Prote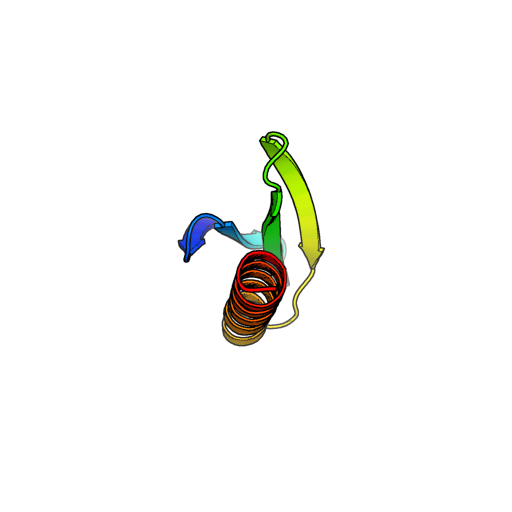in AF-A0A656QFH8-F1 (afdb_monomer_lite)

pLDDT: mean 93.91, std 5.98, range [58.97, 98.12]

Organism: NCBI:txid871203

Sequence (62 aa):
MFHTIGYKGHYIHLAYQDGVETIQTQIMYADGGFTLQRRNTYAGAQRAITRHVRAALAAANQ

Secondary structure (DSSP, 8-state):
-EEEEEETTEEEEEEEETTEEEEEEEEE-TTS-EEEEEESSHHHHHHHHHHHHHHHHHHHT-

Radius of gyration: 12.72 Å; chains: 1; bounding box: 38×15×32 Å

Foldseek 3Di:
DWDWDDDPNWIWIWDDDPNDTWIWTWDADPVRDTDIDTDDDPVRNNVVNVVVVVVVVVVVVD

Structure (mmCIF, N/CA/C/O backbone):
data_AF-A0A656QFH8-F1
#
_entry.id   AF-A0A656QFH8-F1
#
loop_
_atom_site.group_PDB
_atom_site.id
_atom_site.type_symbol
_atom_site.label_atom_id
_atom_site.label_alt_id
_atom_site.label_comp_id
_atom_site.label_asym_id
_atom_site.label_entity_id
_atom_site.label_seq_id
_atom_site.pdbx_PDB_ins_code
_atom_site.Cartn_x
_atom_site.Cartn_y
_atom_site.Cartn_z
_atom_site.occupancy
_atom_site.B_iso_or_equiv
_atom_site.auth_seq_id
_atom_site.auth_comp_id
_atom_site.auth_asym_id
_atom_site.auth_atom_id
_atom_site.pdbx_PDB_model_num
ATOM 1 N N . MET A 1 1 ? -14.556 6.855 8.542 1.00 81.00 1 MET A N 1
ATOM 2 C CA . MET A 1 1 ? -13.513 7.786 8.034 1.00 81.00 1 MET A CA 1
ATOM 3 C C . MET A 1 1 ? -12.698 7.068 6.971 1.00 81.00 1 MET A C 1
ATOM 5 O O . MET A 1 1 ? -12.427 5.889 7.155 1.00 81.00 1 MET A O 1
ATOM 9 N N . PHE A 1 2 ? -12.323 7.737 5.879 1.00 92.69 2 PHE A N 1
ATOM 10 C CA . PHE A 1 2 ? -11.484 7.159 4.824 1.00 92.69 2 PHE A CA 1
ATOM 11 C C . PHE A 1 2 ? -10.351 8.123 4.472 1.00 92.69 2 PHE A C 1
ATOM 13 O O . PHE A 1 2 ? -10.591 9.317 4.300 1.00 92.69 2 PHE A O 1
ATOM 20 N N . HIS A 1 3 ? -9.125 7.617 4.375 1.00 95.00 3 HIS A N 1
ATOM 21 C CA . HIS A 1 3 ? -7.950 8.400 4.019 1.00 95.00 3 HIS A CA 1
ATOM 22 C C . HIS A 1 3 ? -7.051 7.607 3.070 1.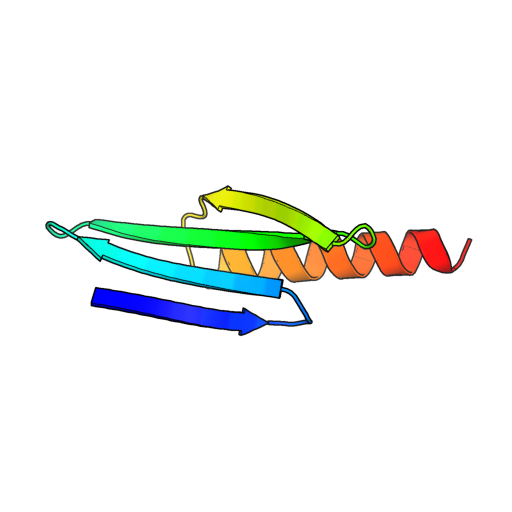00 95.00 3 HIS A C 1
ATOM 24 O O . HIS A 1 3 ? -6.866 6.405 3.240 1.00 95.00 3 HIS A O 1
ATOM 30 N N . THR A 1 4 ? -6.488 8.277 2.067 1.00 97.25 4 THR A N 1
ATOM 31 C CA . THR A 1 4 ? -5.535 7.674 1.129 1.00 97.25 4 THR A CA 1
ATOM 32 C C . THR A 1 4 ? -4.234 8.452 1.173 1.00 97.25 4 THR A C 1
ATOM 34 O O . THR A 1 4 ? -4.232 9.670 1.027 1.00 97.25 4 THR A O 1
ATOM 37 N N . ILE A 1 5 ? -3.131 7.738 1.369 1.00 97.31 5 ILE A N 1
ATOM 38 C CA . ILE A 1 5 ? -1.795 8.305 1.530 1.00 97.31 5 ILE A CA 1
ATOM 39 C C . ILE A 1 5 ? -0.925 7.825 0.373 1.00 97.31 5 ILE A C 1
ATOM 41 O O . ILE A 1 5 ? -0.781 6.621 0.165 1.00 97.31 5 ILE A O 1
ATOM 45 N N . GLY A 1 6 ? -0.319 8.758 -0.360 1.00 96.88 6 GLY A N 1
ATOM 46 C CA . GLY A 1 6 ? 0.701 8.441 -1.358 1.00 96.88 6 GLY A CA 1
ATOM 47 C C . GLY A 1 6 ? 2.032 8.066 -0.700 1.00 96.88 6 GLY A C 1
ATOM 48 O O . GLY A 1 6 ? 2.496 8.743 0.216 1.00 96.88 6 GLY A O 1
ATOM 49 N N . TYR A 1 7 ? 2.671 6.994 -1.166 1.00 97.19 7 TYR A N 1
ATOM 50 C CA . TYR A 1 7 ? 3.968 6.540 -0.670 1.00 97.19 7 TYR A CA 1
ATOM 51 C C . TYR A 1 7 ? 4.774 5.854 -1.782 1.00 97.19 7 TYR A C 1
ATOM 53 O O . TYR A 1 7 ? 4.428 4.763 -2.222 1.00 97.19 7 TYR A O 1
ATOM 61 N N . LYS A 1 8 ? 5.875 6.482 -2.223 1.00 95.38 8 LYS A N 1
ATOM 62 C CA . LYS A 1 8 ? 6.806 5.952 -3.248 1.00 95.38 8 LYS A CA 1
ATOM 63 C C . LYS A 1 8 ? 6.139 5.555 -4.579 1.00 95.38 8 LYS A C 1
ATOM 65 O O . LYS A 1 8 ? 6.459 4.511 -5.128 1.00 95.38 8 LYS A O 1
ATOM 70 N N . GLY A 1 9 ? 5.201 6.364 -5.076 1.00 94.56 9 GLY A N 1
ATOM 71 C CA . GLY A 1 9 ? 4.457 6.057 -6.311 1.00 94.56 9 GLY A CA 1
ATOM 72 C C . GLY A 1 9 ? 3.344 5.013 -6.140 1.00 94.56 9 GLY A C 1
ATOM 73 O O . GLY A 1 9 ? 2.772 4.546 -7.118 1.00 94.56 9 GLY A O 1
ATOM 74 N N . HIS A 1 10 ? 3.030 4.651 -4.897 1.00 97.06 10 HIS A N 1
ATOM 75 C CA . HIS A 1 10 ? 1.973 3.716 -4.518 1.00 97.06 10 HIS A CA 1
ATOM 76 C C . HIS A 1 10 ? 1.030 4.365 -3.502 1.00 97.06 10 HIS A C 1
ATOM 78 O O . HIS A 1 10 ? 1.282 5.490 -3.061 1.00 97.06 10 HIS A O 1
ATOM 84 N N . TYR A 1 11 ? -0.026 3.660 -3.089 1.00 98.00 11 TYR A N 1
ATOM 85 C CA . TYR A 1 11 ? -1.004 4.207 -2.146 1.00 98.00 11 TYR A CA 1
ATOM 86 C C . TYR A 1 11 ? -1.259 3.289 -0.952 1.00 98.00 11 TYR A C 1
ATOM 88 O O . TYR A 1 11 ? -1.160 2.063 -1.029 1.00 98.00 11 TYR A O 1
ATOM 96 N N . ILE A 1 12 ? -1.584 3.902 0.181 1.00 98.12 12 ILE A N 1
ATOM 97 C CA . ILE A 1 12 ? -2.057 3.233 1.389 1.00 98.12 12 ILE A CA 1
ATOM 98 C C . ILE A 1 12 ? -3.441 3.791 1.701 1.00 98.12 12 ILE A C 1
ATOM 100 O O . ILE A 1 12 ? -3.585 4.992 1.919 1.00 98.12 12 ILE A O 1
ATOM 104 N N . HIS A 1 13 ? -4.445 2.923 1.745 1.00 97.69 13 HIS A N 1
ATOM 105 C CA . HIS A 1 13 ? -5.806 3.277 2.126 1.00 97.69 13 HIS A CA 1
ATOM 106 C C . HIS A 1 13 ? -6.042 2.895 3.579 1.00 97.69 13 HIS A C 1
ATOM 108 O O . HIS A 1 13 ? -5.750 1.771 3.993 1.00 97.69 13 HIS A O 1
ATOM 114 N N . LEU A 1 14 ? -6.578 3.841 4.334 1.00 96.38 14 LEU A N 1
ATOM 115 C CA . LEU A 1 14 ? -7.003 3.693 5.713 1.00 96.38 14 LEU A CA 1
ATOM 116 C C . LEU A 1 14 ? -8.510 3.915 5.745 1.00 96.38 14 LEU A C 1
ATOM 118 O O . LEU A 1 14 ? -8.990 4.996 5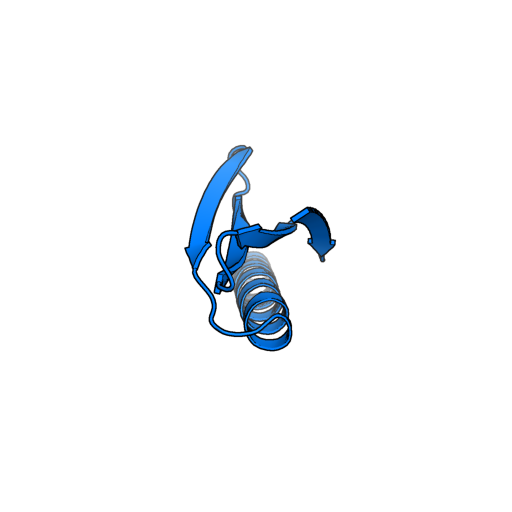.409 1.00 96.38 14 LEU A O 1
ATOM 122 N N . ALA A 1 15 ? -9.256 2.891 6.131 1.00 95.62 15 ALA A N 1
ATOM 123 C CA . ALA A 1 15 ? -10.694 2.964 6.314 1.00 95.62 15 ALA A CA 1
ATOM 124 C C . ALA A 1 15 ? -11.026 2.595 7.756 1.00 95.62 15 ALA A C 1
ATOM 126 O O . ALA A 1 15 ? -10.570 1.571 8.252 1.00 95.62 15 ALA A O 1
ATOM 127 N N . TYR A 1 16 ? -11.832 3.414 8.417 1.00 94.06 16 TYR A N 1
ATOM 128 C CA . TYR A 1 16 ? -12.384 3.113 9.731 1.00 94.06 16 TYR A CA 1
ATOM 129 C C . TYR A 1 16 ? -13.903 3.065 9.629 1.00 94.06 16 TYR A C 1
ATOM 131 O O . TYR A 1 16 ? -14.530 4.092 9.324 1.00 94.06 16 TYR A O 1
ATOM 139 N N . GLN A 1 17 ? -14.465 1.879 9.853 1.00 92.94 17 GLN A N 1
ATOM 140 C CA . GLN A 1 17 ? -15.892 1.588 9.763 1.00 92.94 17 GLN A CA 1
ATOM 141 C C . GLN A 1 17 ? -16.287 0.636 10.898 1.00 92.94 17 GLN A C 1
ATOM 143 O O . GLN A 1 17 ? -15.587 -0.340 11.142 1.00 92.94 17 GLN A O 1
ATOM 148 N N . ASP A 1 18 ? -17.389 0.932 11.592 1.00 92.75 18 ASP A N 1
ATOM 149 C CA . ASP A 1 18 ? -17.979 0.077 12.637 1.00 92.75 18 ASP A CA 1
ATOM 150 C C . ASP A 1 18 ? -16.979 -0.380 13.718 1.00 92.75 18 ASP A C 1
ATOM 152 O O . ASP A 1 18 ? -16.977 -1.524 14.164 1.00 92.75 18 ASP A O 1
ATOM 156 N N . GLY A 1 19 ? -16.079 0.522 14.124 1.00 90.88 19 GLY A N 1
ATOM 157 C CA . GLY A 1 19 ? -15.046 0.232 15.123 1.00 90.88 19 GLY A CA 1
ATOM 158 C C . GLY A 1 19 ? -13.811 -0.498 14.578 1.00 90.88 19 GLY A C 1
ATOM 159 O O . GLY A 1 19 ? -12.837 -0.688 15.307 1.00 90.88 19 GLY A O 1
ATOM 160 N N . VAL A 1 20 ? -13.823 -0.887 13.301 1.00 91.50 20 VAL A N 1
ATOM 161 C CA . VAL A 1 20 ? -12.774 -1.676 12.654 1.00 91.50 20 VAL A CA 1
ATOM 162 C C . VAL A 1 20 ? -11.926 -0.796 11.741 1.00 91.50 20 VAL A C 1
ATOM 164 O O . VAL A 1 20 ? -12.418 -0.186 10.788 1.00 91.50 20 VAL A O 1
ATOM 167 N N . GLU A 1 21 ? -10.615 -0.789 11.990 1.00 93.31 21 GLU A N 1
ATOM 168 C CA . GLU A 1 21 ? -9.636 -0.224 11.065 1.00 93.31 21 GLU A CA 1
ATOM 169 C C . GLU A 1 21 ? -9.261 -1.249 9.984 1.00 93.31 21 GLU A C 1
ATOM 171 O O . GLU A 1 21 ? -8.924 -2.407 10.247 1.00 93.31 21 GLU A O 1
ATOM 176 N N . THR A 1 22 ? -9.310 -0.813 8.733 1.00 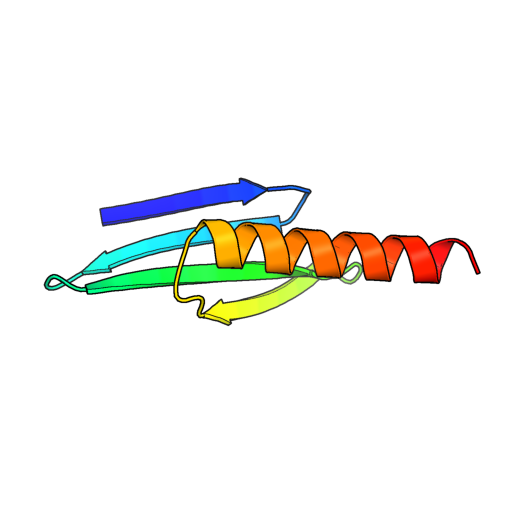95.94 22 THR A N 1
ATOM 177 C CA . THR A 1 22 ? -8.848 -1.551 7.566 1.00 95.94 22 THR A CA 1
ATOM 178 C C . THR A 1 22 ? -7.737 -0.766 6.898 1.00 95.94 22 THR A C 1
ATOM 180 O O . THR A 1 22 ? -7.918 0.383 6.500 1.00 95.94 22 THR A O 1
ATOM 183 N N . ILE A 1 23 ? -6.592 -1.423 6.736 1.00 97.25 23 ILE A N 1
ATOM 184 C CA . ILE A 1 23 ? -5.434 -0.872 6.042 1.00 97.25 23 ILE A CA 1
ATOM 185 C C . ILE A 1 23 ? -5.220 -1.688 4.775 1.00 97.25 23 ILE A C 1
ATOM 187 O O . ILE A 1 23 ? -5.109 -2.915 4.825 1.00 97.25 23 ILE A O 1
ATOM 191 N N . GLN A 1 24 ? -5.151 -1.021 3.631 1.00 98.00 24 GLN A N 1
ATOM 192 C CA . GLN A 1 24 ? -4.865 -1.650 2.347 1.00 98.00 24 GLN A CA 1
ATOM 193 C C . GLN A 1 24 ? -3.710 -0.941 1.660 1.00 98.00 24 GLN A C 1
ATOM 195 O O . GLN A 1 24 ? -3.549 0.270 1.750 1.00 98.00 24 GLN A O 1
ATOM 200 N N . THR A 1 25 ? -2.882 -1.713 0.977 1.00 98.00 25 THR A N 1
ATOM 201 C CA . THR A 1 25 ? -1.801 -1.209 0.138 1.00 98.00 25 THR A CA 1
ATOM 202 C C . THR A 1 25 ? -2.194 -1.398 -1.315 1.00 98.00 25 THR A C 1
ATOM 204 O O . THR A 1 25 ? -2.460 -2.530 -1.709 1.00 98.00 25 THR A O 1
ATOM 207 N N . GLN A 1 26 ? -2.202 -0.319 -2.089 1.00 97.94 26 GLN A N 1
ATOM 208 C CA . GLN A 1 26 ? -2.330 -0.342 -3.539 1.00 97.94 26 GLN A CA 1
ATOM 209 C C . GLN A 1 26 ? -0.932 -0.281 -4.151 1.00 97.94 26 GLN A C 1
ATOM 211 O O . GLN A 1 26 ? -0.283 0.766 -4.127 1.00 97.94 26 GLN A O 1
ATOM 216 N N . ILE A 1 27 ? -0.459 -1.411 -4.671 1.00 96.94 27 ILE A N 1
ATOM 217 C CA . ILE A 1 27 ? 0.806 -1.484 -5.403 1.00 96.94 27 ILE A CA 1
ATOM 218 C C . ILE A 1 27 ? 0.511 -1.267 -6.881 1.00 96.94 27 ILE A C 1
ATOM 220 O O . ILE A 1 27 ? -0.275 -2.003 -7.461 1.00 96.94 27 ILE A O 1
ATOM 224 N N . MET A 1 28 ? 1.160 -0.259 -7.450 1.00 95.25 28 MET A N 1
ATOM 225 C CA . MET A 1 28 ? 1.074 0.132 -8.856 1.00 95.25 28 MET A CA 1
ATOM 226 C C . MET A 1 28 ? 2.105 -0.655 -9.656 1.00 95.25 28 MET A C 1
ATOM 228 O O . MET A 1 28 ? 3.242 -0.808 -9.209 1.00 95.25 28 MET A O 1
ATOM 232 N N . TYR A 1 29 ? 1.719 -1.116 -10.834 1.00 92.31 29 TYR A N 1
ATOM 233 C CA . TYR A 1 29 ? 2.583 -1.805 -11.779 1.00 92.31 29 TYR A CA 1
ATOM 234 C C . TYR A 1 29 ? 2.932 -0.896 -12.958 1.00 92.31 29 TYR A C 1
ATOM 236 O O . TYR A 1 29 ? 2.274 0.114 -13.208 1.00 92.31 29 TYR A O 1
ATOM 244 N N . ALA A 1 30 ? 4.001 -1.245 -13.676 1.00 87.69 30 ALA A N 1
ATOM 245 C CA . ALA A 1 30 ? 4.503 -0.447 -14.795 1.00 87.69 30 ALA A CA 1
ATOM 246 C C . ALA A 1 30 ? 3.534 -0.402 -15.991 1.00 87.69 30 ALA A C 1
ATOM 248 O O . ALA A 1 30 ? 3.570 0.546 -16.768 1.00 87.69 30 ALA A O 1
ATOM 249 N N . ASP A 1 31 ? 2.653 -1.395 -16.113 1.00 91.50 31 ASP A N 1
ATOM 250 C CA . ASP A 1 31 ? 1.589 -1.465 -17.121 1.00 91.50 31 ASP A CA 1
ATOM 251 C C . ASP A 1 31 ? 0.369 -0.582 -16.784 1.00 91.50 31 ASP A C 1
ATOM 253 O O . ASP A 1 31 ? -0.615 -0.574 -17.519 1.00 91.50 31 ASP A O 1
ATOM 257 N N . GLY A 1 32 ? 0.418 0.162 -15.674 1.00 88.50 32 GLY A N 1
ATOM 258 C CA . GLY A 1 32 ? -0.695 0.969 -15.174 1.00 88.50 32 GLY A CA 1
ATOM 259 C C . GLY A 1 32 ? -1.716 0.177 -14.351 1.00 88.50 32 GLY A C 1
ATOM 260 O O . GLY A 1 32 ? -2.641 0.773 -13.797 1.00 88.50 32 GLY A O 1
ATOM 261 N N . GLY A 1 33 ? -1.542 -1.142 -14.219 1.00 95.00 33 GLY A N 1
ATOM 262 C CA . GLY A 1 33 ? -2.332 -1.989 -13.336 1.00 95.00 33 GLY A CA 1
ATOM 263 C C . GLY A 1 33 ? -1.995 -1.781 -11.858 1.00 95.00 33 GLY A C 1
ATOM 264 O O . GLY A 1 33 ? -1.022 -1.115 -11.493 1.00 95.00 33 GLY A O 1
ATOM 265 N N . PHE A 1 34 ? -2.802 -2.371 -10.973 1.00 96.31 34 PHE A N 1
ATOM 266 C CA . PHE A 1 34 ? -2.507 -2.378 -9.543 1.00 96.31 34 PHE A CA 1
ATOM 267 C C . PHE A 1 34 ? -3.064 -3.605 -8.821 1.00 96.31 34 PHE A C 1
ATOM 269 O O . PHE A 1 34 ? -4.012 -4.244 -9.273 1.00 96.31 34 PHE A O 1
ATOM 276 N N . THR A 1 35 ? -2.513 -3.893 -7.640 1.00 96.50 35 THR A N 1
ATOM 277 C CA . THR A 1 35 ? -3.121 -4.823 -6.678 1.00 96.50 35 THR A CA 1
ATOM 278 C C . THR A 1 35 ? -3.390 -4.160 -5.342 1.00 96.50 35 THR A C 1
ATOM 280 O O . THR A 1 35 ? -2.581 -3.382 -4.839 1.00 96.50 35 THR A O 1
ATOM 283 N N . LEU A 1 36 ? -4.530 -4.516 -4.745 1.00 97.06 36 LEU A N 1
ATOM 284 C CA . LEU A 1 36 ? -4.892 -4.145 -3.382 1.00 97.06 36 LEU A CA 1
ATOM 285 C C . LEU A 1 36 ? -4.618 -5.309 -2.435 1.00 97.06 36 LEU A C 1
ATOM 287 O O . LEU A 1 36 ? -5.117 -6.415 -2.622 1.00 97.06 36 LEU A O 1
ATOM 291 N N . GLN A 1 37 ? -3.839 -5.052 -1.390 1.00 96.12 37 GLN A N 1
ATOM 292 C CA . GLN A 1 37 ? -3.481 -6.059 -0.393 1.00 96.12 37 GLN A CA 1
ATOM 293 C C . GLN A 1 37 ? -3.770 -5.542 1.013 1.00 96.12 37 GLN A C 1
ATOM 295 O O . GLN A 1 37 ? -3.261 -4.492 1.409 1.00 96.12 37 GLN A O 1
ATOM 300 N N . ARG A 1 38 ? -4.563 -6.292 1.787 1.00 96.69 38 ARG A N 1
ATOM 301 C CA . ARG A 1 38 ? -4.855 -5.958 3.188 1.00 96.69 38 ARG A CA 1
ATOM 302 C C . ARG A 1 38 ? -3.593 -6.075 4.043 1.00 96.69 38 ARG A C 1
ATOM 304 O O . ARG A 1 38 ? -2.775 -6.978 3.861 1.00 96.69 38 ARG A O 1
ATOM 311 N N . ARG A 1 39 ? -3.445 -5.151 4.988 1.00 96.00 39 ARG A N 1
ATOM 312 C CA . ARG A 1 39 ? -2.364 -5.094 5.971 1.00 96.00 39 ARG A CA 1
ATOM 313 C C . ARG A 1 39 ? -2.943 -4.874 7.360 1.00 96.00 39 ARG A C 1
ATOM 315 O O . ARG A 1 39 ? -4.024 -4.321 7.515 1.00 96.00 39 ARG A O 1
ATOM 322 N N . ASN A 1 40 ? -2.186 -5.302 8.362 1.00 94.38 40 ASN A N 1
ATOM 323 C CA . ASN A 1 40 ? -2.602 -5.187 9.760 1.00 94.38 40 ASN A CA 1
ATOM 324 C C . ASN A 1 40 ? -2.163 -3.861 10.388 1.00 94.38 40 ASN A C 1
ATOM 326 O O . ASN A 1 40 ? -2.713 -3.456 11.398 1.00 94.38 40 ASN A O 1
ATOM 330 N N . THR A 1 41 ? -1.137 -3.209 9.828 1.00 96.00 41 THR A N 1
ATOM 331 C CA . THR A 1 41 ? -0.580 -1.960 10.365 1.00 96.00 41 THR A CA 1
ATOM 332 C C . THR A 1 41 ? -0.107 -1.041 9.243 1.00 96.00 41 THR A C 1
ATOM 334 O O . THR A 1 41 ? 0.320 -1.506 8.180 1.00 96.00 41 THR A O 1
ATOM 337 N N . TYR A 1 42 ? -0.105 0.267 9.508 1.00 95.50 42 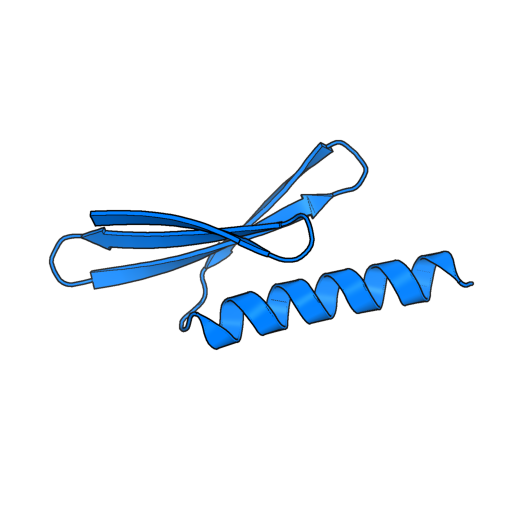TYR A N 1
ATOM 338 C CA . TYR A 1 42 ? 0.409 1.277 8.582 1.00 95.50 42 TYR A CA 1
ATOM 339 C C . TYR A 1 42 ? 1.900 1.064 8.273 1.00 95.50 42 TYR A C 1
ATOM 341 O O . TYR A 1 42 ? 2.313 1.041 7.113 1.00 95.50 42 TYR A O 1
ATOM 349 N N . ALA A 1 43 ? 2.705 0.772 9.299 1.00 97.19 43 ALA A N 1
ATOM 350 C CA . ALA A 1 43 ? 4.113 0.418 9.121 1.00 97.19 43 ALA A CA 1
ATOM 351 C C . ALA A 1 43 ? 4.289 -0.851 8.260 1.00 97.19 43 ALA A C 1
ATOM 353 O O . ALA A 1 43 ? 5.222 -0.949 7.461 1.00 97.19 43 ALA A O 1
ATOM 354 N N . GLY A 1 44 ? 3.380 -1.826 8.385 1.00 97.31 44 GLY A N 1
ATOM 355 C CA . GLY A 1 44 ? 3.337 -3.007 7.525 1.00 97.31 44 GLY A CA 1
ATOM 356 C C . GLY A 1 44 ? 3.083 -2.660 6.056 1.00 97.31 44 GLY A C 1
ATOM 357 O O . GLY A 1 44 ? 3.764 -3.198 5.183 1.00 97.31 44 GLY A O 1
ATOM 358 N N . ALA A 1 45 ? 2.171 -1.723 5.789 1.00 97.56 45 ALA A N 1
ATOM 359 C CA . ALA A 1 45 ? 1.903 -1.217 4.444 1.00 97.56 45 ALA A CA 1
ATOM 360 C C . ALA A 1 45 ? 3.127 -0.507 3.836 1.00 97.56 45 ALA A C 1
ATOM 362 O O . ALA A 1 45 ? 3.553 -0.848 2.731 1.00 97.56 45 ALA A O 1
ATOM 363 N N . GLN A 1 46 ? 3.779 0.388 4.585 1.00 97.88 46 GLN A N 1
ATOM 364 C CA . GLN A 1 46 ? 5.002 1.063 4.127 1.00 97.88 46 GLN A CA 1
ATOM 365 C C . GLN A 1 46 ? 6.146 0.081 3.829 1.00 97.88 46 GLN A C 1
ATOM 367 O O . GLN A 1 46 ? 6.870 0.234 2.837 1.00 97.88 46 GLN A O 1
ATOM 372 N N . ARG A 1 47 ? 6.314 -0.956 4.664 1.00 97.81 47 ARG A N 1
ATOM 373 C CA . ARG A 1 47 ? 7.312 -2.014 4.438 1.00 97.81 47 ARG A CA 1
ATOM 374 C C . ARG A 1 47 ? 7.001 -2.844 3.196 1.00 97.81 47 ARG A C 1
ATOM 376 O O . ARG A 1 47 ? 7.932 -3.177 2.465 1.00 97.81 47 ARG A O 1
ATOM 383 N N . ALA A 1 48 ? 5.732 -3.167 2.950 1.00 96.75 48 ALA A N 1
ATOM 384 C CA . ALA A 1 48 ? 5.318 -3.904 1.757 1.00 96.75 48 ALA A CA 1
ATOM 385 C C . ALA A 1 48 ? 5.655 -3.125 0.479 1.00 96.75 48 ALA A C 1
ATOM 387 O O . ALA A 1 48 ? 6.327 -3.664 -0.399 1.00 96.75 48 ALA A O 1
ATOM 388 N N . ILE A 1 49 ? 5.301 -1.837 0.434 1.00 97.38 49 ILE A N 1
ATOM 389 C CA . ILE A 1 49 ? 5.658 -0.953 -0.681 1.00 97.38 49 ILE A CA 1
ATOM 390 C C . ILE A 1 49 ? 7.176 -0.873 -0.846 1.00 97.38 49 ILE A C 1
ATOM 392 O O . ILE A 1 49 ? 7.706 -1.069 -1.934 1.00 97.38 49 ILE A O 1
ATOM 396 N N . THR A 1 50 ? 7.905 -0.628 0.244 1.00 97.56 50 THR A N 1
ATOM 397 C CA . THR A 1 50 ? 9.368 -0.511 0.185 1.00 97.56 50 THR A CA 1
ATOM 398 C C . THR A 1 50 ? 10.021 -1.780 -0.355 1.00 97.56 50 THR A C 1
ATOM 400 O O . THR A 1 50 ? 10.979 -1.690 -1.119 1.00 97.56 50 THR A O 1
ATOM 403 N N . ARG A 1 51 ? 9.510 -2.957 0.022 1.00 96.38 51 ARG A N 1
ATOM 404 C CA . ARG A 1 51 ? 9.988 -4.241 -0.495 1.00 96.38 51 ARG A CA 1
ATOM 405 C C . ARG A 1 51 ? 9.731 -4.369 -1.993 1.00 96.38 51 ARG A C 1
ATOM 407 O O . ARG A 1 51 ? 10.641 -4.769 -2.706 1.00 96.38 51 ARG A O 1
ATOM 414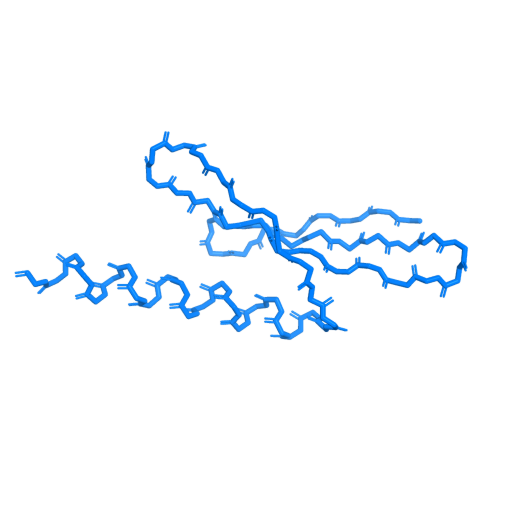 N N . HIS A 1 52 ? 8.535 -4.004 -2.453 1.00 94.75 52 HIS A N 1
ATOM 415 C CA . HIS A 1 52 ? 8.187 -4.041 -3.871 1.00 94.75 52 HIS A CA 1
ATOM 416 C C . HIS A 1 52 ? 9.096 -3.128 -4.704 1.00 94.75 52 HIS A C 1
ATOM 418 O O . HIS A 1 52 ? 9.727 -3.596 -5.644 1.00 94.75 52 HIS A O 1
ATOM 424 N N . VAL A 1 53 ? 9.256 -1.867 -4.294 1.00 94.62 53 VAL A N 1
ATOM 425 C CA . VAL A 1 53 ? 10.124 -0.899 -4.986 1.00 94.62 53 VAL A CA 1
ATOM 426 C C . VAL A 1 53 ? 11.573 -1.385 -5.038 1.00 94.62 53 VAL A C 1
ATOM 428 O O . VAL A 1 53 ? 12.218 -1.303 -6.077 1.00 94.62 53 VAL A O 1
ATOM 431 N N . ARG A 1 54 ? 12.097 -1.935 -3.935 1.00 95.69 54 ARG A N 1
ATOM 432 C CA . ARG A 1 54 ? 13.461 -2.489 -3.909 1.00 95.69 54 ARG A CA 1
ATOM 433 C C . ARG A 1 54 ? 13.622 -3.683 -4.844 1.00 95.69 54 ARG A C 1
ATOM 435 O O . ARG A 1 54 ? 14.643 -3.770 -5.512 1.00 95.69 54 ARG A O 1
ATOM 442 N N . ALA A 1 55 ? 12.640 -4.581 -4.890 1.00 93.56 55 ALA A N 1
ATOM 443 C CA . ALA A 1 55 ? 12.664 -5.720 -5.802 1.00 93.56 55 ALA A CA 1
ATOM 444 C C . ALA A 1 55 ? 12.629 -5.264 -7.270 1.00 93.56 55 ALA A C 1
ATOM 446 O O . ALA A 1 55 ? 13.409 -5.764 -8.072 1.00 93.56 55 ALA A O 1
ATOM 447 N N . ALA A 1 56 ? 11.797 -4.270 -7.599 1.00 90.12 56 ALA A N 1
ATOM 448 C CA . ALA A 1 56 ? 11.730 -3.694 -8.941 1.00 90.12 56 ALA A CA 1
ATOM 449 C C . ALA A 1 56 ? 13.055 -3.030 -9.356 1.00 90.12 56 ALA A C 1
ATOM 451 O O . ALA A 1 56 ? 13.555 -3.290 -10.445 1.00 90.12 56 ALA A O 1
ATOM 452 N N . LEU A 1 57 ? 13.669 -2.239 -8.469 1.00 90.94 57 LEU A N 1
ATOM 453 C CA . LEU A 1 57 ? 14.985 -1.633 -8.713 1.00 90.94 57 LEU A CA 1
ATOM 454 C C . LEU A 1 57 ? 16.086 -2.685 -8.895 1.00 90.94 57 LEU A C 1
ATOM 456 O O . LEU A 1 57 ? 16.937 -2.542 -9.764 1.00 90.94 57 LEU A O 1
ATOM 460 N N . ALA A 1 58 ? 16.071 -3.748 -8.087 1.00 92.19 58 ALA A N 1
ATOM 461 C CA . ALA A 1 58 ? 17.037 -4.836 -8.211 1.00 92.19 58 ALA A CA 1
ATOM 462 C C . ALA A 1 58 ? 16.879 -5.615 -9.525 1.00 92.19 58 ALA A C 1
ATOM 464 O O . ALA A 1 58 ? 17.877 -6.090 -10.056 1.00 92.19 58 ALA A O 1
ATOM 465 N N . ALA A 1 59 ? 15.653 -5.749 -10.039 1.00 88.56 59 ALA A N 1
ATOM 466 C CA . ALA A 1 59 ? 15.384 -6.384 -11.327 1.00 88.56 59 ALA A CA 1
ATOM 467 C C . ALA A 1 59 ? 15.759 -5.489 -12.520 1.00 88.56 59 ALA A C 1
ATOM 469 O O . ALA A 1 59 ? 16.205 -6.003 -13.532 1.00 88.56 59 ALA A O 1
ATOM 470 N N . ALA A 1 60 ? 15.603 -4.166 -12.403 1.00 84.75 60 ALA A N 1
ATOM 471 C CA . ALA A 1 60 ? 15.947 -3.220 -13.469 1.00 84.75 60 ALA A CA 1
ATOM 472 C C . ALA A 1 60 ? 17.462 -3.003 -13.651 1.00 84.75 60 ALA A C 1
ATOM 474 O O . ALA A 1 60 ? 17.890 -2.543 -14.703 1.00 84.75 60 ALA A O 1
ATOM 475 N N . ASN A 1 61 ? 18.258 -3.295 -12.619 1.00 78.25 61 ASN A N 1
ATOM 476 C CA . ASN A 1 61 ? 19.717 -3.143 -12.627 1.00 78.25 61 ASN A CA 1
ATOM 477 C C . ASN A 1 61 ? 20.468 -4.431 -13.030 1.00 78.25 61 ASN A C 1
ATOM 479 O O . ASN A 1 61 ? 21.688 -4.485 -12.873 1.00 78.25 61 ASN A O 1
ATOM 483 N N . GLN A 1 62 ? 19.749 -5.465 -13.475 1.00 58.97 62 GLN A N 1
ATOM 484 C CA . GLN A 1 62 ? 20.291 -6.714 -14.027 1.00 58.97 62 GLN A CA 1
ATOM 485 C C . GLN A 1 62 ? 20.119 -6.711 -15.542 1.00 58.97 62 GLN A C 1
ATOM 487 O O . GLN A 1 62 ? 21.033 -7.229 -16.216 1.00 58.97 62 GLN A O 1
#